Protein AF-A0A0A2DLP4-F1 (afdb_monomer_lite)

Organism: NCBI:txid99807

Structure (mmCIF, N/CA/C/O backbone):
data_AF-A0A0A2DLP4-F1
#
_entry.id   AF-A0A0A2DLP4-F1
#
loop_
_atom_site.group_PDB
_atom_site.id
_atom_site.type_symbol
_atom_site.label_atom_id
_atom_site.label_alt_id
_atom_site.label_comp_id
_atom_site.label_asym_id
_atom_site.label_entity_id
_atom_site.label_seq_id
_atom_site.pdbx_PDB_ins_code
_atom_site.Cartn_x
_atom_site.Cartn_y
_atom_site.Cartn_z
_atom_site.occupancy
_atom_site.B_iso_or_equiv
_atom_site.auth_seq_id
_atom_site.auth_comp_id
_atom_site.auth_asym_id
_atom_site.auth_atom_id
_atom_site.pdbx_PDB_model_num
ATOM 1 N N . MET A 1 1 ? 3.304 -5.130 24.750 1.00 54.47 1 MET A N 1
ATOM 2 C CA . MET A 1 1 ? 3.510 -3.697 24.412 1.00 54.47 1 MET A CA 1
ATOM 3 C C . MET A 1 1 ? 4.950 -3.296 24.051 1.00 54.47 1 MET A C 1
ATOM 5 O O . MET A 1 1 ? 5.103 -2.367 23.273 1.00 54.47 1 MET A O 1
ATOM 9 N N . ARG A 1 2 ? 6.019 -3.949 24.546 1.00 60.94 2 ARG A N 1
ATOM 10 C CA . ARG A 1 2 ? 7.412 -3.550 24.214 1.00 60.94 2 ARG A CA 1
ATOM 11 C C . ARG A 1 2 ? 7.803 -3.750 22.738 1.00 60.94 2 ARG A C 1
ATOM 13 O O . ARG A 1 2 ? 8.456 -2.889 22.168 1.00 60.94 2 ARG A O 1
ATOM 20 N N . LYS A 1 3 ? 7.343 -4.833 22.103 1.00 64.12 3 LYS A N 1
ATOM 21 C CA . LYS A 1 3 ? 7.662 -5.144 20.695 1.00 64.12 3 LYS A CA 1
ATOM 22 C C . LYS A 1 3 ? 7.073 -4.121 19.706 1.00 64.12 3 LYS A C 1
ATOM 24 O O . LYS A 1 3 ? 7.776 -3.674 18.813 1.00 64.12 3 LYS A O 1
ATOM 29 N N . PHE A 1 4 ? 5.834 -3.678 19.936 1.00 63.59 4 PHE A N 1
ATOM 30 C CA . PHE A 1 4 ? 5.171 -2.651 19.117 1.00 63.59 4 PHE A CA 1
ATOM 31 C C . PHE A 1 4 ? 5.821 -1.270 19.234 1.00 63.59 4 PHE A C 1
ATOM 33 O O . PHE A 1 4 ? 5.983 -0.586 18.233 1.00 63.59 4 PHE A O 1
ATOM 40 N N . ARG A 1 5 ? 6.236 -0.872 20.443 1.00 61.84 5 ARG A N 1
ATOM 41 C CA . ARG A 1 5 ? 6.917 0.413 20.662 1.00 61.84 5 ARG A CA 1
ATOM 42 C C . ARG A 1 5 ? 8.264 0.477 19.942 1.00 61.84 5 ARG A C 1
ATOM 44 O O . ARG A 1 5 ? 8.569 1.488 19.324 1.00 61.84 5 ARG A O 1
ATOM 51 N N . ASN A 1 6 ? 9.034 -0.608 19.984 1.00 63.50 6 ASN A N 1
ATOM 52 C CA . ASN A 1 6 ? 10.325 -0.677 19.299 1.00 63.50 6 ASN A CA 1
ATOM 53 C C . ASN A 1 6 ? 10.157 -0.710 17.773 1.00 63.50 6 ASN A C 1
ATOM 55 O O . ASN A 1 6 ? 10.918 -0.055 17.071 1.00 63.50 6 ASN A O 1
ATOM 59 N N . ALA A 1 7 ? 9.137 -1.413 17.270 1.00 58.16 7 ALA A N 1
ATOM 60 C CA . ALA A 1 7 ? 8.812 -1.424 15.846 1.00 58.16 7 ALA A CA 1
ATOM 61 C C . ALA A 1 7 ? 8.382 -0.037 15.348 1.00 58.16 7 ALA A C 1
ATOM 63 O O . ALA A 1 7 ? 8.895 0.433 14.342 1.00 58.16 7 ALA A O 1
ATOM 64 N N . ALA A 1 8 ? 7.502 0.653 16.079 1.00 62.06 8 ALA A N 1
ATOM 65 C CA . ALA A 1 8 ? 7.059 1.998 15.718 1.00 62.06 8 ALA A CA 1
ATOM 66 C C . ALA A 1 8 ? 8.215 3.012 15.700 1.00 62.06 8 ALA A C 1
ATOM 68 O O . ALA A 1 8 ? 8.297 3.827 14.788 1.00 62.06 8 ALA A O 1
ATOM 69 N N . LEU A 1 9 ? 9.131 2.933 16.671 1.00 59.75 9 LEU A N 1
ATOM 70 C CA . LEU A 1 9 ? 10.333 3.770 16.700 1.00 59.75 9 LEU A CA 1
ATOM 71 C C . LEU A 1 9 ? 11.256 3.479 15.514 1.00 59.75 9 LEU A C 1
ATOM 73 O O . LEU A 1 9 ? 11.689 4.410 14.848 1.00 59.75 9 LEU A O 1
ATOM 77 N N . ALA A 1 10 ? 11.507 2.204 15.211 1.00 63.97 10 ALA A N 1
ATOM 78 C CA . ALA A 1 10 ? 12.327 1.819 14.067 1.00 63.97 10 ALA A CA 1
ATOM 79 C C . ALA A 1 10 ? 11.717 2.284 12.735 1.00 63.97 10 ALA A C 1
ATOM 81 O O . ALA A 1 10 ? 12.436 2.805 11.889 1.00 63.97 10 ALA A O 1
ATOM 82 N N . ILE A 1 11 ? 10.394 2.159 12.577 1.00 56.81 11 ILE A N 1
ATOM 83 C CA . ILE A 1 11 ? 9.668 2.657 11.403 1.00 56.81 11 ILE A CA 1
ATOM 84 C C . ILE A 1 11 ? 9.802 4.179 11.309 1.00 56.81 11 ILE A C 1
ATOM 86 O O . ILE A 1 11 ? 10.183 4.674 10.258 1.00 56.81 11 ILE A O 1
ATOM 90 N N . ALA A 1 12 ? 9.572 4.913 12.402 1.00 57.34 12 ALA A N 1
ATOM 91 C CA . ALA A 1 12 ? 9.662 6.374 12.420 1.00 57.34 12 ALA A CA 1
ATOM 92 C C . ALA A 1 12 ? 11.078 6.891 12.106 1.00 57.34 12 ALA A C 1
ATOM 94 O O . ALA A 1 12 ? 11.245 7.885 11.394 1.00 57.34 12 ALA A O 1
ATOM 95 N N . THR A 1 13 ? 12.115 6.218 12.611 1.00 64.75 13 THR A N 1
ATOM 96 C CA . THR A 1 13 ? 13.507 6.547 12.288 1.00 64.75 13 THR A CA 1
ATOM 97 C C . THR A 1 13 ? 13.821 6.219 10.831 1.00 64.75 13 THR A C 1
ATOM 99 O O . THR A 1 13 ? 14.382 7.0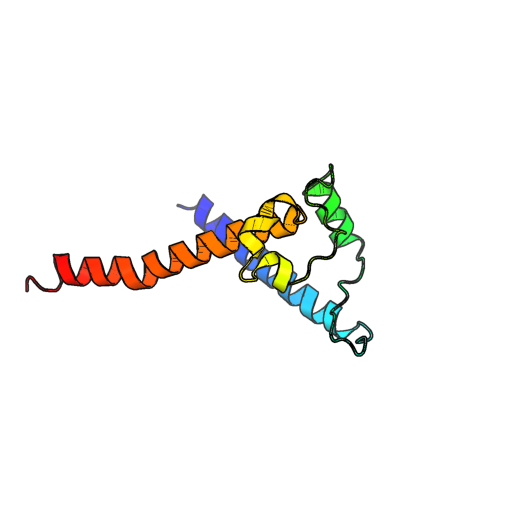61 10.138 1.00 64.75 13 THR A O 1
ATOM 102 N N . ALA A 1 14 ? 13.409 5.050 10.334 1.00 58.00 14 ALA A N 1
ATOM 103 C CA . ALA A 1 14 ? 13.628 4.660 8.943 1.00 58.00 14 ALA A CA 1
ATOM 104 C C . ALA A 1 14 ? 12.915 5.600 7.957 1.00 58.00 14 ALA A C 1
ATOM 106 O O . ALA A 1 14 ? 13.524 6.021 6.977 1.00 58.00 14 ALA A O 1
ATOM 107 N N . THR A 1 15 ? 11.669 6.000 8.235 1.00 58.53 15 THR A N 1
ATOM 108 C CA . THR A 1 15 ? 10.931 6.956 7.396 1.00 58.53 15 THR A CA 1
ATOM 109 C C . THR A 1 15 ? 11.577 8.334 7.419 1.00 58.53 15 THR A C 1
ATOM 111 O O . THR A 1 15 ? 11.695 8.961 6.374 1.00 58.53 15 THR A O 1
ATOM 114 N N . THR A 1 16 ? 12.050 8.796 8.581 1.00 63.66 16 THR A N 1
ATOM 115 C CA . THR A 1 16 ? 12.744 10.089 8.688 1.00 63.66 16 THR A CA 1
ATOM 116 C C . THR A 1 16 ? 14.050 10.078 7.897 1.00 63.66 16 THR A C 1
ATOM 118 O O . THR A 1 16 ? 14.305 11.007 7.138 1.00 63.66 16 THR A O 1
ATOM 121 N N . VAL A 1 17 ? 14.852 9.015 8.022 1.00 58.38 17 VAL A N 1
ATOM 122 C CA . VAL A 1 17 ? 16.118 8.872 7.288 1.00 58.38 17 VAL A CA 1
ATOM 123 C C . VAL A 1 17 ? 15.864 8.791 5.783 1.00 58.38 17 VAL A C 1
ATOM 125 O O . VAL A 1 17 ? 16.511 9.517 5.035 1.00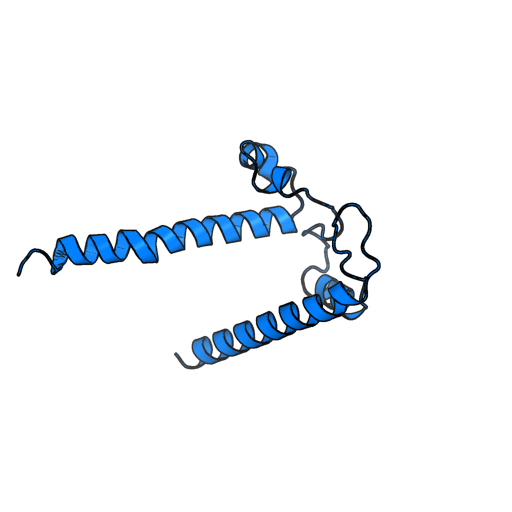 58.38 17 VAL A O 1
ATOM 128 N N . ALA A 1 18 ? 14.882 8.000 5.342 1.00 59.44 18 ALA A N 1
ATOM 129 C CA . ALA A 1 18 ? 14.513 7.897 3.931 1.00 59.44 18 ALA A CA 1
ATOM 130 C C . ALA A 1 18 ? 14.063 9.249 3.355 1.00 59.44 18 ALA A C 1
ATOM 132 O O . ALA A 1 18 ? 14.593 9.683 2.338 1.00 59.44 18 ALA A O 1
ATOM 133 N N . ILE A 1 19 ? 13.163 9.959 4.043 1.00 57.69 19 ILE A N 1
ATOM 134 C CA . ILE A 1 19 ? 12.675 11.276 3.610 1.00 57.69 19 ILE A CA 1
ATOM 135 C C . ILE A 1 19 ? 13.816 12.305 3.603 1.00 57.69 19 ILE A C 1
ATOM 137 O O . ILE A 1 19 ? 13.965 13.043 2.635 1.00 57.69 19 ILE A O 1
ATOM 141 N N . SER A 1 20 ? 14.671 12.330 4.633 1.00 56.84 20 SER A N 1
ATOM 142 C CA . SER A 1 20 ? 15.826 13.239 4.673 1.00 56.84 20 SER A CA 1
ATOM 143 C C . SER A 1 20 ? 16.858 12.941 3.581 1.00 56.84 20 SER A C 1
ATOM 145 O O . SER A 1 20 ? 17.405 13.874 3.000 1.00 56.84 20 SER A O 1
ATOM 147 N N . GLY A 1 21 ? 17.091 11.665 3.254 1.00 53.25 21 GLY A N 1
ATOM 148 C CA . GLY A 1 21 ? 18.004 11.251 2.189 1.00 53.25 21 GLY A CA 1
ATOM 149 C C . GLY A 1 21 ? 17.467 11.593 0.800 1.00 53.25 21 GLY A C 1
ATOM 150 O O . GLY A 1 21 ? 18.224 12.053 -0.050 1.00 53.25 21 GLY A O 1
ATOM 151 N N . MET A 1 22 ? 16.152 11.457 0.598 1.00 53.00 22 MET A N 1
ATOM 152 C CA . MET A 1 22 ? 15.471 11.902 -0.620 1.00 53.00 22 MET A CA 1
ATOM 153 C C . MET A 1 22 ? 15.577 13.418 -0.809 1.00 53.00 22 MET A C 1
ATOM 155 O O . MET A 1 22 ? 15.836 13.847 -1.925 1.00 53.00 22 MET A O 1
ATOM 159 N N . SER A 1 23 ? 15.465 14.226 0.254 1.00 50.16 23 SER A N 1
ATOM 160 C CA . SER A 1 23 ? 15.596 15.690 0.158 1.00 50.16 23 SER A CA 1
ATOM 161 C C . SER A 1 23 ? 16.994 16.147 -0.277 1.00 50.16 23 SER A C 1
ATOM 163 O O . SER A 1 23 ? 17.107 17.066 -1.085 1.00 50.16 23 SER A O 1
ATOM 165 N N . VAL A 1 24 ? 18.062 15.504 0.219 1.00 49.50 24 VAL A N 1
ATOM 166 C CA . VAL A 1 24 ? 19.446 15.847 -0.169 1.00 49.50 24 VAL A CA 1
ATOM 167 C C . VAL A 1 24 ? 19.749 15.356 -1.588 1.00 49.50 24 VAL A C 1
ATOM 169 O O . VAL A 1 24 ? 20.302 16.110 -2.380 1.00 49.50 24 VAL A O 1
ATOM 172 N N . ALA A 1 25 ? 19.304 14.148 -1.953 1.00 49.31 25 ALA A N 1
ATOM 173 C CA . ALA A 1 25 ? 19.443 13.634 -3.316 1.00 49.31 25 ALA A CA 1
ATOM 174 C C . ALA A 1 25 ? 18.633 14.461 -4.335 1.00 49.31 25 ALA A C 1
ATOM 176 O O . ALA A 1 25 ? 19.135 14.764 -5.412 1.00 49.31 25 ALA A O 1
ATOM 177 N N . SER A 1 26 ? 17.415 14.900 -3.988 1.00 49.91 26 SER A N 1
ATOM 178 C CA . SER A 1 26 ? 16.579 15.760 -4.844 1.00 49.91 26 SER A CA 1
ATOM 179 C C . SER A 1 26 ? 17.158 17.151 -5.090 1.00 49.91 26 SER A C 1
ATOM 181 O O . SER A 1 26 ? 16.805 17.783 -6.079 1.00 49.91 26 SER A O 1
ATOM 183 N N . ALA A 1 27 ? 18.046 17.629 -4.213 1.00 47.69 27 ALA A N 1
ATOM 184 C CA . ALA A 1 27 ? 18.657 18.948 -4.333 1.00 47.69 27 ALA A CA 1
ATOM 185 C C . ALA A 1 27 ? 19.868 18.972 -5.283 1.00 47.69 27 ALA A C 1
ATOM 187 O O . ALA A 1 27 ? 20.202 20.030 -5.809 1.00 47.69 27 ALA A O 1
ATOM 188 N N . GLU A 1 28 ? 20.524 17.829 -5.509 1.00 46.72 28 GLU A N 1
ATOM 189 C CA . GLU A 1 28 ? 21.717 17.720 -6.365 1.00 46.72 28 GLU A CA 1
ATOM 190 C C . GLU A 1 28 ? 21.383 17.306 -7.812 1.00 46.72 28 GLU A C 1
ATOM 192 O O . GLU A 1 28 ? 22.262 17.229 -8.670 1.00 46.72 28 GLU A O 1
ATOM 197 N N . MET A 1 29 ? 20.104 17.076 -8.122 1.00 46.50 29 MET A N 1
ATOM 198 C CA . MET A 1 29 ? 19.676 16.692 -9.466 1.00 46.50 29 MET A CA 1
ATOM 199 C C . MET A 1 29 ? 19.377 17.906 -10.350 1.00 46.50 29 MET A C 1
ATOM 201 O O . MET A 1 29 ? 18.720 18.848 -9.900 1.00 46.50 29 MET A O 1
ATOM 205 N N . PRO A 1 30 ? 19.818 17.905 -11.624 1.00 42.56 30 PRO A N 1
ATOM 206 C CA . PRO A 1 30 ? 19.433 18.944 -12.564 1.00 42.56 30 PRO A CA 1
ATOM 207 C C . PRO A 1 30 ? 17.914 18.894 -12.742 1.00 42.56 30 PRO A C 1
ATOM 209 O O . PRO A 1 30 ? 17.358 17.919 -13.243 1.00 42.56 30 PRO A O 1
ATOM 212 N N . MET A 1 31 ? 17.244 19.948 -12.287 1.00 45.62 31 MET A N 1
ATOM 213 C CA . MET A 1 31 ? 15.806 20.125 -12.427 1.00 45.62 31 MET A CA 1
ATOM 214 C C . MET A 1 31 ? 15.467 20.204 -13.923 1.00 45.62 31 MET A C 1
ATOM 216 O O . MET A 1 31 ? 15.830 21.171 -14.593 1.00 45.62 31 MET A O 1
ATOM 220 N N . ASN A 1 32 ? 14.802 19.179 -14.464 1.00 46.38 32 ASN A N 1
ATOM 221 C CA . ASN A 1 32 ? 14.187 19.260 -15.788 1.00 46.38 32 ASN A CA 1
ATOM 222 C C . ASN A 1 32 ? 13.073 20.334 -15.726 1.00 46.38 32 ASN A C 1
ATOM 224 O O . ASN A 1 32 ? 12.363 20.385 -14.716 1.00 46.38 32 ASN A O 1
ATOM 228 N N . PRO A 1 33 ? 12.882 21.194 -16.748 1.00 47.72 33 PRO A N 1
ATOM 229 C CA . PRO A 1 33 ? 11.861 22.254 -16.744 1.00 47.72 33 PRO A CA 1
ATOM 230 C C . PRO A 1 33 ? 10.415 21.783 -16.499 1.00 47.72 33 PRO A C 1
ATOM 232 O O . PRO A 1 33 ? 9.560 22.616 -16.213 1.00 47.72 33 PRO A O 1
ATOM 235 N N . ASP A 1 34 ? 10.149 20.475 -16.550 1.00 52.81 34 ASP A N 1
ATOM 236 C CA . ASP A 1 34 ? 8.827 19.879 -16.325 1.00 52.81 34 ASP A CA 1
ATOM 237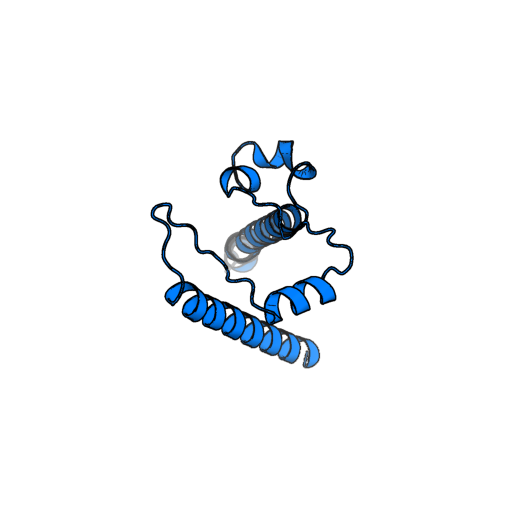 C C . ASP A 1 34 ? 8.533 19.506 -14.854 1.00 52.81 34 ASP A C 1
ATOM 239 O O . ASP A 1 34 ? 7.465 18.978 -14.554 1.00 52.81 34 ASP A O 1
ATOM 243 N N . GLY A 1 35 ? 9.442 19.804 -13.915 1.00 47.50 35 GLY A N 1
ATOM 244 C CA . GLY A 1 35 ? 9.183 19.683 -12.471 1.00 47.50 35 GLY A CA 1
ATOM 245 C C . GLY A 1 35 ? 9.210 18.259 -11.904 1.00 47.50 35 GLY A C 1
ATOM 246 O O . GLY A 1 35 ? 8.774 18.056 -10.771 1.00 47.50 35 GLY A O 1
ATOM 247 N N . ASP A 1 36 ? 9.724 17.288 -12.659 1.00 46.09 36 ASP A N 1
ATOM 248 C CA . ASP A 1 36 ? 9.852 15.905 -12.202 1.00 46.09 36 ASP A CA 1
ATOM 249 C C . ASP A 1 36 ? 11.150 15.717 -11.399 1.00 46.09 36 ASP A C 1
ATOM 251 O O . ASP A 1 36 ? 12.253 16.001 -11.881 1.00 46.09 36 ASP A O 1
ATOM 255 N N . THR A 1 37 ? 11.032 15.266 -10.149 1.00 50.31 37 THR A N 1
ATOM 256 C CA . THR A 1 37 ? 12.186 14.852 -9.345 1.00 50.31 37 THR A CA 1
ATOM 257 C C . THR A 1 37 ? 12.607 13.469 -9.807 1.00 50.31 37 THR A C 1
ATOM 259 O O . THR A 1 37 ? 11.987 12.474 -9.429 1.00 50.31 37 THR A O 1
ATOM 262 N N . ILE A 1 38 ? 13.680 13.389 -10.592 1.00 48.22 38 ILE A N 1
ATOM 263 C CA . ILE A 1 38 ? 14.379 12.120 -10.806 1.00 48.22 38 ILE A CA 1
ATOM 264 C C . ILE A 1 38 ? 14.739 11.602 -9.398 1.00 48.22 38 ILE A C 1
ATOM 266 O O . ILE A 1 38 ? 15.172 12.376 -8.556 1.00 48.22 38 ILE A O 1
ATOM 270 N N . LEU A 1 39 ? 14.473 10.342 -9.057 1.00 56.47 39 LEU A N 1
ATOM 271 C CA . LEU A 1 39 ? 15.186 9.692 -7.956 1.00 56.47 39 LEU A CA 1
ATOM 272 C C . LEU A 1 39 ? 16.397 9.064 -8.627 1.00 56.47 39 LEU A C 1
ATOM 274 O O . LEU A 1 39 ? 16.221 8.141 -9.416 1.00 56.47 39 LEU A O 1
ATOM 278 N N . SER A 1 40 ? 17.601 9.586 -8.381 1.00 53.75 40 SER A N 1
ATOM 279 C CA . SER A 1 40 ? 18.816 8.992 -8.943 1.00 53.75 40 SER A CA 1
ATOM 280 C C . SER A 1 40 ? 18.855 7.499 -8.616 1.00 53.75 40 SER A C 1
ATOM 282 O O . SER A 1 40 ? 18.635 7.124 -7.457 1.00 53.75 40 SER A O 1
ATOM 284 N N . ASP A 1 41 ? 19.167 6.680 -9.621 1.00 56.47 41 ASP A N 1
ATOM 285 C CA . ASP A 1 41 ? 19.481 5.253 -9.513 1.00 56.47 41 ASP A CA 1
ATOM 286 C C . ASP A 1 41 ? 20.683 5.055 -8.584 1.00 56.47 41 ASP A C 1
ATOM 288 O O . ASP A 1 41 ? 21.839 4.917 -8.986 1.00 56.47 41 ASP A O 1
ATOM 292 N N . THR A 1 42 ? 20.424 5.134 -7.285 1.00 65.62 42 THR A N 1
ATOM 293 C CA . THR A 1 42 ? 21.426 4.865 -6.270 1.00 65.62 42 THR A CA 1
ATOM 294 C C . THR A 1 42 ? 21.496 3.355 -6.079 1.00 65.62 42 THR A C 1
ATOM 296 O O . THR A 1 42 ? 20.460 2.702 -5.924 1.00 65.62 42 THR A O 1
ATOM 299 N N . PRO A 1 43 ? 22.702 2.770 -5.989 1.00 70.38 43 PRO A N 1
ATOM 300 C CA . PRO A 1 43 ? 22.863 1.326 -5.813 1.00 70.38 43 PRO A CA 1
ATOM 301 C C . PRO A 1 43 ? 22.161 0.805 -4.548 1.00 70.38 43 PRO A C 1
ATOM 303 O O . PRO A 1 43 ? 21.847 -0.377 -4.443 1.00 70.38 43 PRO A O 1
ATOM 306 N N . ILE A 1 44 ? 21.892 1.674 -3.571 1.00 73.31 44 ILE A N 1
ATOM 307 C CA . ILE A 1 44 ? 21.138 1.349 -2.357 1.00 73.31 44 ILE A CA 1
ATOM 308 C C . ILE A 1 44 ? 19.657 1.102 -2.675 1.00 73.31 44 ILE A C 1
ATOM 310 O O . ILE A 1 44 ? 19.092 0.127 -2.181 1.00 73.31 44 ILE A O 1
ATOM 314 N N . LEU A 1 45 ? 19.034 1.945 -3.504 1.00 73.00 45 LEU A N 1
ATOM 315 C CA . LEU A 1 45 ? 17.624 1.814 -3.872 1.00 73.00 45 LEU A CA 1
ATOM 316 C C . LEU A 1 45 ? 17.381 0.546 -4.694 1.00 73.00 45 LEU A C 1
ATOM 318 O O . LEU A 1 45 ? 16.425 -0.179 -4.430 1.00 73.00 45 LEU A O 1
ATOM 322 N N . ASP A 1 46 ? 18.293 0.220 -5.607 1.00 76.06 46 ASP A N 1
ATOM 323 C CA . ASP A 1 46 ? 18.223 -1.014 -6.393 1.00 76.06 46 ASP A CA 1
ATOM 324 C C . ASP A 1 46 ? 18.381 -2.264 -5.533 1.00 76.06 46 ASP A C 1
ATOM 326 O O . ASP A 1 46 ? 17.646 -3.240 -5.696 1.00 76.06 46 ASP A O 1
ATOM 330 N N . ASN A 1 47 ? 19.300 -2.234 -4.565 1.00 79.88 47 ASN A N 1
ATOM 331 C CA . ASN A 1 47 ? 19.427 -3.322 -3.602 1.00 79.88 47 ASN A CA 1
ATOM 332 C C . ASN A 1 47 ? 18.162 -3.459 -2.747 1.00 79.88 47 ASN A C 1
ATOM 334 O O . ASN A 1 47 ? 17.709 -4.578 -2.514 1.00 79.88 47 ASN A O 1
ATOM 338 N N . LEU A 1 48 ? 17.555 -2.356 -2.305 1.00 80.56 48 LEU A N 1
ATOM 339 C CA . LEU A 1 48 ? 16.294 -2.400 -1.563 1.00 80.56 48 LEU A CA 1
ATOM 340 C C . LEU A 1 48 ? 15.165 -2.991 -2.411 1.00 80.56 48 LEU A C 1
ATOM 342 O O . LEU A 1 48 ? 14.508 -3.920 -1.950 1.00 80.56 48 LEU A O 1
ATOM 346 N N . ARG A 1 49 ? 14.980 -2.522 -3.651 1.00 79.12 49 ARG A N 1
ATOM 347 C CA . ARG A 1 49 ? 13.970 -3.042 -4.588 1.00 79.12 49 ARG A CA 1
ATOM 348 C C . ARG A 1 49 ? 14.134 -4.544 -4.812 1.00 79.12 49 ARG A C 1
ATOM 350 O O . ARG A 1 49 ? 13.175 -5.283 -4.630 1.00 79.12 49 ARG A O 1
ATOM 357 N N . ARG A 1 50 ? 15.357 -5.009 -5.093 1.00 80.31 50 ARG A N 1
ATOM 358 C CA . ARG A 1 50 ? 15.660 -6.438 -5.296 1.00 80.31 50 ARG A CA 1
ATOM 359 C C . ARG A 1 50 ? 15.392 -7.306 -4.066 1.00 80.31 50 ARG A C 1
ATOM 361 O O . ARG A 1 50 ? 15.015 -8.461 -4.219 1.00 80.31 50 ARG A O 1
ATOM 368 N N . ASN A 1 51 ? 15.601 -6.780 -2.859 1.00 84.44 51 ASN A N 1
ATOM 369 C CA . ASN A 1 51 ? 15.323 -7.517 -1.622 1.00 84.44 51 ASN A CA 1
ATOM 370 C C . ASN A 1 51 ? 13.835 -7.487 -1.233 1.00 84.44 51 ASN A C 1
ATOM 372 O O . ASN A 1 51 ? 13.341 -8.449 -0.651 1.00 84.44 51 ASN A O 1
ATOM 376 N N . LEU A 1 52 ? 13.133 -6.387 -1.518 1.00 83.00 52 LEU A N 1
ATOM 377 C CA . LEU A 1 52 ? 11.713 -6.204 -1.197 1.00 83.00 52 LEU A CA 1
ATOM 378 C C . LEU A 1 52 ? 10.795 -6.934 -2.178 1.00 83.00 52 LEU A C 1
ATOM 380 O O . LEU A 1 52 ? 9.775 -7.482 -1.768 1.00 83.00 52 LEU A O 1
ATOM 384 N N . ASP A 1 53 ? 11.152 -6.925 -3.457 1.00 85.75 53 ASP A N 1
ATOM 385 C CA . ASP A 1 53 ? 10.362 -7.490 -4.543 1.00 85.75 53 ASP A CA 1
ATOM 386 C C . ASP A 1 53 ? 11.286 -8.151 -5.581 1.00 85.75 53 ASP A C 1
ATOM 388 O O . ASP A 1 53 ? 11.553 -7.590 -6.647 1.00 85.75 53 ASP A O 1
ATOM 392 N N . PRO A 1 54 ? 11.816 -9.348 -5.270 1.00 79.94 54 PRO A N 1
ATOM 393 C CA . PRO A 1 54 ? 12.762 -10.044 -6.141 1.00 79.94 54 PRO A CA 1
ATOM 394 C C . PRO A 1 54 ? 12.157 -10.445 -7.495 1.00 79.94 54 PRO A C 1
ATOM 396 O O . PRO A 1 54 ? 12.898 -10.672 -8.447 1.00 79.94 54 PRO A O 1
ATOM 399 N N . GLU A 1 55 ? 10.827 -10.532 -7.587 1.00 85.56 55 GLU A N 1
ATOM 400 C CA . GLU A 1 55 ? 10.094 -10.896 -8.805 1.00 85.56 55 GLU A CA 1
ATOM 401 C C . GLU A 1 55 ? 9.589 -9.669 -9.589 1.00 85.56 55 GLU A C 1
ATOM 403 O O . GLU A 1 55 ? 8.928 -9.839 -10.610 1.00 85.56 55 GLU A O 1
ATOM 408 N N . ASN A 1 56 ? 9.899 -8.447 -9.134 1.00 85.69 56 ASN A N 1
ATOM 409 C CA . ASN A 1 56 ? 9.445 -7.179 -9.721 1.00 85.69 56 ASN A CA 1
ATOM 410 C C . ASN A 1 56 ? 7.923 -7.117 -9.977 1.00 85.69 56 ASN A C 1
ATOM 412 O O . ASN A 1 56 ? 7.465 -6.496 -10.937 1.00 85.69 56 ASN A O 1
ATOM 416 N N . LYS A 1 57 ? 7.120 -7.759 -9.119 1.00 87.50 57 LYS A N 1
ATOM 417 C CA . LYS A 1 57 ? 5.649 -7.759 -9.216 1.00 87.50 57 LYS A CA 1
ATOM 418 C C . LYS A 1 57 ? 5.040 -6.377 -9.012 1.00 87.50 57 LYS A C 1
ATOM 420 O O . LYS A 1 57 ? 3.907 -6.134 -9.414 1.00 87.50 57 LYS A O 1
ATOM 425 N N . LEU A 1 58 ? 5.763 -5.489 -8.341 1.00 88.31 58 LEU A N 1
ATOM 426 C CA . LEU A 1 58 ? 5.341 -4.123 -8.079 1.00 88.31 58 LEU A CA 1
ATOM 427 C C . LEU A 1 58 ? 5.628 -3.190 -9.257 1.00 88.31 58 LEU A C 1
ATOM 429 O O . LEU A 1 58 ? 5.156 -2.059 -9.233 1.00 88.31 58 LEU A O 1
ATOM 433 N N . GLU A 1 59 ? 6.338 -3.654 -10.290 1.00 88.62 59 GLU A N 1
ATOM 434 C CA . GLU A 1 59 ? 6.601 -2.891 -11.514 1.00 88.62 59 GLU A CA 1
ATOM 435 C C . GLU A 1 59 ? 7.169 -1.489 -11.213 1.00 88.62 59 GLU A C 1
ATOM 437 O O . GLU A 1 59 ? 6.662 -0.477 -11.697 1.00 88.62 59 GLU A O 1
ATOM 442 N N . TRP A 1 60 ? 8.213 -1.408 -10.376 1.00 83.12 60 TRP A N 1
ATOM 443 C CA . TRP A 1 60 ? 8.774 -0.139 -9.870 1.00 83.12 60 TRP A CA 1
ATOM 444 C C . TRP A 1 60 ? 9.221 0.845 -10.957 1.00 83.12 60 TRP A C 1
ATOM 446 O O . TRP A 1 60 ? 9.291 2.046 -10.705 1.00 83.12 60 TRP A O 1
ATOM 456 N N . GLU A 1 61 ? 9.548 0.331 -12.139 1.00 82.56 61 GLU A N 1
ATOM 457 C CA . GLU A 1 61 ? 10.031 1.097 -13.290 1.00 82.56 61 GLU A CA 1
ATOM 458 C C . GLU A 1 61 ? 8.894 1.635 -14.168 1.00 82.56 61 GLU A C 1
ATOM 460 O O . GLU A 1 61 ? 9.140 2.481 -15.023 1.00 82.56 61 GLU A O 1
ATOM 465 N N . LYS A 1 62 ? 7.650 1.172 -13.974 1.00 86.00 62 LYS A N 1
ATOM 466 C CA . LYS A 1 62 ? 6.494 1.648 -14.737 1.00 86.00 62 LYS A CA 1
ATOM 467 C C . LYS A 1 62 ? 6.060 3.017 -14.192 1.00 86.00 62 LYS A C 1
ATOM 469 O O . LYS A 1 62 ? 5.601 3.088 -13.043 1.00 86.00 62 LYS A O 1
ATOM 474 N N . PRO A 1 63 ? 6.206 4.103 -14.978 1.00 83.31 63 PRO A N 1
ATOM 475 C CA . PRO A 1 63 ? 5.820 5.432 -14.535 1.00 83.31 63 PRO A CA 1
ATOM 476 C C . PRO A 1 63 ? 4.297 5.555 -14.546 1.00 83.31 63 PRO A C 1
ATOM 478 O O . PRO A 1 63 ? 3.643 5.256 -15.543 1.00 83.31 63 PRO A O 1
ATOM 481 N N . GLU A 1 64 ? 3.735 6.040 -13.443 1.00 87.38 64 GLU A N 1
ATOM 482 C CA . GLU A 1 64 ? 2.299 6.271 -13.302 1.00 87.38 64 GLU A CA 1
ATOM 483 C C . GLU A 1 64 ? 2.037 7.741 -12.999 1.00 87.38 64 GLU A C 1
ATOM 485 O O . GLU A 1 64 ? 2.689 8.359 -12.158 1.00 87.38 64 GLU A O 1
ATOM 490 N N . THR A 1 65 ? 1.043 8.319 -13.668 1.00 87.50 65 THR A N 1
ATOM 491 C CA . THR A 1 65 ? 0.648 9.706 -13.400 1.00 87.50 65 THR A CA 1
ATOM 492 C C . THR A 1 65 ? -0.309 9.752 -12.212 1.00 87.50 65 THR A C 1
ATOM 494 O O . THR A 1 65 ? -1.239 8.952 -12.132 1.00 87.50 65 THR A O 1
ATOM 497 N N . GLY A 1 66 ? -0.196 10.752 -11.333 1.00 83.38 66 GLY A N 1
ATOM 498 C CA . GLY A 1 66 ? -1.105 10.896 -10.182 1.00 83.38 66 GLY A CA 1
ATOM 499 C C . GLY A 1 66 ? -2.598 10.917 -10.555 1.00 83.38 66 GLY A C 1
ATOM 500 O O . GLY A 1 66 ? -3.429 10.387 -9.821 1.00 83.38 66 GLY A O 1
ATOM 501 N N . ARG A 1 67 ? -2.951 11.446 -11.737 1.00 88.75 67 ARG A N 1
ATOM 502 C CA . ARG A 1 67 ? -4.321 11.393 -12.276 1.00 88.75 67 ARG A CA 1
ATOM 503 C C . ARG A 1 67 ? -4.769 9.972 -12.635 1.00 88.75 67 ARG A C 1
ATOM 505 O O . ARG A 1 67 ? -5.943 9.666 -12.457 1.00 88.75 67 ARG A O 1
ATOM 512 N N . ALA A 1 68 ? -3.866 9.118 -13.111 1.00 88.06 68 ALA A N 1
ATOM 513 C CA . ALA A 1 68 ? -4.162 7.709 -13.361 1.00 88.06 68 ALA A CA 1
ATOM 514 C C . ALA A 1 68 ? -4.406 6.963 -12.041 1.00 88.06 68 ALA A C 1
ATOM 516 O O . ALA A 1 68 ? -5.366 6.206 -11.935 1.00 88.06 68 ALA A O 1
ATOM 517 N N . VAL A 1 69 ? -3.619 7.260 -11.001 1.00 89.75 69 VAL A N 1
ATOM 518 C CA . VAL A 1 69 ? -3.722 6.588 -9.694 1.00 89.75 69 VAL A CA 1
ATOM 519 C C . VAL A 1 69 ? -4.931 7.068 -8.874 1.00 89.75 69 VAL A C 1
ATOM 521 O O . VAL A 1 69 ? -5.655 6.245 -8.309 1.00 89.75 69 VAL A O 1
ATOM 524 N N . PHE A 1 70 ? -5.199 8.378 -8.828 1.00 90.62 70 PHE A N 1
ATOM 525 C CA . PHE A 1 70 ? -6.189 8.991 -7.919 1.00 90.62 70 PHE A CA 1
ATOM 526 C C . PHE A 1 70 ? -7.296 9.802 -8.609 1.00 90.62 70 PHE A C 1
ATOM 528 O O . PHE A 1 70 ? -8.121 10.415 -7.934 1.00 90.62 70 PHE A O 1
ATOM 535 N N . GLY A 1 71 ? -7.341 9.837 -9.942 1.00 88.69 71 GLY A N 1
ATOM 536 C CA . GLY A 1 71 ? -8.384 10.551 -10.683 1.00 88.69 71 GLY A CA 1
ATOM 537 C C . GLY A 1 71 ? -9.783 9.950 -10.518 1.00 88.69 71 GLY A C 1
ATOM 538 O O . GLY A 1 71 ? -9.957 8.861 -9.971 1.00 88.69 71 GLY A O 1
ATOM 539 N N . SER A 1 72 ? -10.793 10.639 -11.051 1.00 88.81 72 SER A N 1
ATOM 540 C CA . SER A 1 72 ? -12.207 10.228 -10.994 1.00 88.81 72 SER A CA 1
ATOM 541 C C . SER A 1 72 ? -12.449 8.796 -11.473 1.00 88.81 72 SER A C 1
ATOM 543 O O . SER A 1 72 ? -13.174 8.038 -10.834 1.00 88.81 72 SER A O 1
ATOM 545 N N . ASP A 1 73 ? -11.808 8.411 -12.574 1.00 89.81 73 ASP A N 1
ATOM 546 C CA . ASP A 1 73 ? -11.982 7.100 -13.205 1.00 89.81 73 ASP A CA 1
ATOM 547 C C . ASP A 1 73 ? -10.907 6.090 -12.794 1.00 89.81 73 ASP A C 1
ATOM 549 O O . ASP A 1 73 ? -10.926 4.944 -13.232 1.00 89.81 73 ASP A O 1
ATOM 553 N N . SER A 1 74 ? -10.000 6.480 -11.895 1.00 88.19 74 SER A N 1
ATOM 554 C CA . SER A 1 74 ? -8.860 5.656 -11.482 1.00 88.19 74 SER A CA 1
ATOM 555 C C . SER A 1 74 ? -9.256 4.319 -10.850 1.00 88.19 74 SER A C 1
ATOM 557 O O . SER A 1 74 ? -8.449 3.399 -10.788 1.00 88.19 74 SER A O 1
ATOM 559 N N . TRP A 1 75 ? -10.468 4.204 -10.300 1.00 89.06 75 TRP A N 1
ATOM 560 C CA . TRP A 1 75 ? -10.974 2.948 -9.734 1.00 89.06 75 TRP A CA 1
ATOM 561 C C . TRP A 1 75 ? -11.427 1.948 -10.797 1.00 89.06 75 TRP A C 1
ATOM 563 O O . TRP A 1 75 ? -11.404 0.753 -10.532 1.00 89.06 75 TRP A O 1
ATOM 573 N N . LYS A 1 76 ? -11.819 2.414 -11.988 1.00 91.69 76 LYS A N 1
ATOM 574 C CA . LYS A 1 76 ? -12.209 1.536 -13.102 1.00 91.69 76 LYS A CA 1
ATOM 575 C C . LYS A 1 76 ? -10.994 0.869 -13.740 1.00 91.69 76 LYS A C 1
ATOM 577 O O . LYS A 1 76 ? -11.086 -0.275 -14.153 1.00 91.69 76 LYS A O 1
ATOM 582 N N . ASN A 1 77 ? -9.869 1.581 -13.757 1.00 90.00 77 ASN A N 1
ATOM 583 C CA . ASN A 1 77 ? -8.612 1.129 -14.354 1.00 90.00 77 ASN A CA 1
ATOM 584 C C . ASN A 1 77 ? -7.623 0.666 -13.274 1.00 90.00 77 ASN A C 1
ATOM 586 O O . ASN A 1 77 ? -6.417 0.824 -13.428 1.00 90.00 77 ASN A O 1
ATOM 590 N N . PHE A 1 78 ? -8.122 0.187 -12.128 1.00 91.12 78 PHE A N 1
ATOM 591 C CA . PHE A 1 78 ? -7.262 -0.182 -11.005 1.00 91.12 78 PHE A CA 1
ATOM 592 C C . PHE A 1 78 ? -6.306 -1.319 -11.373 1.00 91.12 78 PHE A C 1
ATOM 594 O O . PHE A 1 78 ? -5.124 -1.237 -11.054 1.00 91.12 78 PHE A O 1
ATOM 601 N N . ASP A 1 79 ? -6.811 -2.321 -12.093 1.00 91.88 79 ASP A N 1
ATOM 602 C CA . ASP A 1 79 ? -6.037 -3.495 -12.503 1.00 91.88 79 ASP A CA 1
ATOM 603 C C . ASP A 1 79 ? -4.970 -3.164 -13.565 1.00 91.88 79 ASP A C 1
ATOM 605 O O . ASP A 1 79 ? -4.011 -3.916 -13.722 1.00 91.88 79 ASP A O 1
ATOM 609 N N . ASP A 1 80 ? -5.094 -2.019 -14.250 1.00 91.25 80 ASP A N 1
ATOM 610 C CA . ASP A 1 80 ? -4.143 -1.564 -15.275 1.00 91.25 80 ASP A CA 1
ATOM 611 C C . ASP A 1 80 ? -2.933 -0.813 -14.685 1.00 91.25 80 ASP A C 1
ATOM 613 O O . ASP A 1 80 ? -1.928 -0.594 -15.375 1.00 91.25 80 ASP A O 1
ATOM 617 N N . LEU A 1 81 ? -3.017 -0.399 -13.416 1.00 91.69 81 LEU A N 1
ATOM 618 C CA . LEU A 1 81 ? -1.949 0.312 -12.709 1.00 91.69 81 LEU A CA 1
ATOM 619 C C . LEU A 1 81 ? -0.780 -0.623 -12.389 1.00 91.69 81 LEU A C 1
ATOM 621 O O . LEU A 1 81 ? -0.972 -1.816 -12.160 1.00 91.69 81 LEU A O 1
ATOM 625 N N . SER A 1 82 ? 0.429 -0.070 -12.291 1.00 93.12 82 SER A N 1
ATOM 626 C CA . SER A 1 82 ? 1.577 -0.776 -11.710 1.00 93.12 82 SER A CA 1
ATOM 627 C C . SER A 1 82 ? 1.280 -1.314 -10.301 1.00 93.12 82 SER A C 1
ATOM 629 O O . SER A 1 82 ? 0.528 -0.713 -9.523 1.00 93.12 82 SER A O 1
ATOM 631 N N . GLY A 1 83 ? 1.908 -2.431 -9.922 1.00 91.62 83 GLY A N 1
ATOM 632 C CA . GLY A 1 83 ? 1.672 -3.050 -8.613 1.00 91.62 83 GLY A CA 1
ATOM 633 C C . GLY A 1 83 ? 2.019 -2.132 -7.428 1.00 91.62 83 GLY A C 1
ATOM 634 O O . GLY A 1 83 ? 1.311 -2.127 -6.417 1.00 91.62 83 GLY A O 1
ATOM 635 N N . TRP A 1 84 ? 3.048 -1.284 -7.555 1.00 89.50 84 TRP A N 1
ATOM 636 C CA . TRP A 1 84 ? 3.387 -0.279 -6.543 1.00 89.50 84 TRP A CA 1
ATOM 637 C C . TRP A 1 84 ? 2.290 0.785 -6.418 1.00 89.50 84 TRP A C 1
ATOM 639 O O . TRP A 1 84 ? 1.946 1.178 -5.300 1.00 89.50 84 TRP A O 1
ATOM 649 N N . ALA A 1 85 ? 1.710 1.229 -7.538 1.00 92.19 85 ALA A N 1
ATOM 650 C CA . ALA A 1 85 ? 0.678 2.259 -7.549 1.00 92.19 85 ALA A CA 1
ATOM 651 C C . ALA A 1 85 ? -0.651 1.719 -7.017 1.00 92.19 85 ALA A C 1
ATOM 653 O O . ALA A 1 85 ? -1.317 2.396 -6.228 1.00 92.19 85 ALA A O 1
ATOM 654 N N . GLN A 1 86 ? -1.000 0.476 -7.363 1.00 92.94 86 GLN A N 1
ATOM 655 C CA . GLN A 1 86 ? -2.125 -0.245 -6.767 1.00 92.94 86 GLN A CA 1
ATOM 656 C C . GLN A 1 86 ? -1.983 -0.324 -5.242 1.00 92.94 86 GLN A C 1
ATOM 658 O O . GLN A 1 86 ? -2.891 0.071 -4.501 1.00 92.94 86 GLN A O 1
ATOM 663 N N . GLY A 1 87 ? -0.816 -0.772 -4.766 1.00 90.88 87 GLY A N 1
ATOM 664 C CA . GLY A 1 87 ? -0.511 -0.874 -3.340 1.00 90.88 87 GLY A CA 1
ATOM 665 C C . GLY A 1 87 ? -0.587 0.475 -2.623 1.00 90.88 87 GLY A C 1
ATOM 666 O O . GLY A 1 87 ? -1.249 0.593 -1.589 1.00 90.88 87 GLY A O 1
ATOM 667 N N . ALA A 1 88 ? 0.023 1.515 -3.197 1.00 90.06 88 ALA A N 1
ATOM 668 C CA . ALA A 1 88 ? -0.014 2.872 -2.656 1.00 90.06 88 ALA A CA 1
ATOM 66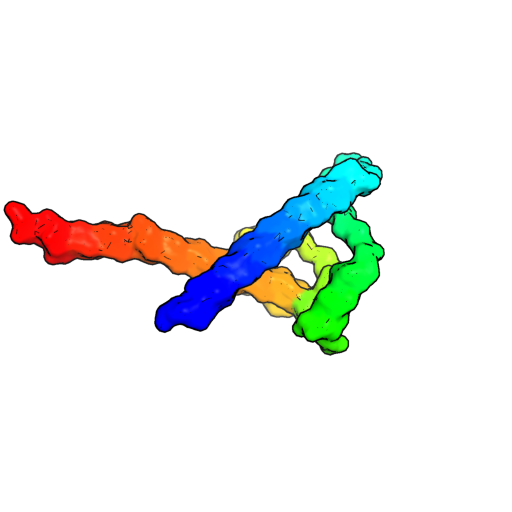9 C C . ALA A 1 88 ? -1.446 3.419 -2.576 1.00 90.06 88 ALA A C 1
ATOM 671 O O . ALA A 1 88 ? -1.839 3.993 -1.557 1.00 90.06 88 ALA A O 1
ATOM 672 N N . LYS A 1 89 ? -2.255 3.202 -3.617 1.00 91.50 89 LYS A N 1
ATOM 673 C CA . LYS A 1 89 ? -3.649 3.643 -3.655 1.00 91.50 89 LYS A CA 1
ATOM 674 C C . LYS A 1 89 ? -4.501 2.972 -2.585 1.00 91.50 89 LYS A C 1
ATOM 676 O O . LYS A 1 89 ? -5.246 3.668 -1.892 1.00 91.50 89 LYS A O 1
ATOM 681 N N . ILE A 1 90 ? -4.396 1.649 -2.429 1.00 93.44 90 ILE A N 1
ATOM 682 C CA . ILE A 1 90 ? -5.116 0.912 -1.379 1.00 93.44 90 ILE A CA 1
ATOM 683 C C . ILE A 1 90 ? -4.709 1.443 -0.008 1.00 93.44 90 ILE A C 1
ATOM 685 O O . ILE A 1 90 ? -5.577 1.799 0.791 1.00 93.44 90 ILE A O 1
ATOM 689 N N . LEU A 1 91 ? -3.401 1.530 0.246 1.00 93.06 91 LEU A N 1
ATOM 690 C CA . LEU A 1 91 ? -2.865 1.984 1.523 1.00 93.06 91 LEU A CA 1
ATOM 691 C C . LEU A 1 91 ? -3.415 3.366 1.885 1.00 93.06 91 LEU A C 1
ATOM 693 O O . LEU A 1 91 ? -4.012 3.531 2.947 1.00 93.06 91 LEU A O 1
ATOM 697 N N . LEU A 1 92 ? -3.285 4.335 0.978 1.00 91.81 92 LEU A N 1
ATOM 698 C CA . LEU A 1 92 ? -3.748 5.700 1.208 1.00 91.81 92 LEU A CA 1
ATOM 699 C C . LEU A 1 92 ? -5.266 5.785 1.371 1.00 91.81 92 LEU A C 1
ATOM 701 O O . LEU A 1 92 ? -5.739 6.513 2.242 1.00 91.81 92 LEU A O 1
ATOM 705 N N . THR A 1 93 ? -6.032 5.017 0.595 1.00 91.50 93 THR A N 1
ATOM 706 C CA . THR A 1 93 ? -7.498 4.993 0.708 1.00 91.50 93 THR A CA 1
ATOM 707 C C . THR A 1 93 ? -7.934 4.461 2.071 1.00 91.50 93 THR A C 1
ATOM 709 O O . THR A 1 93 ? -8.745 5.088 2.753 1.00 91.50 93 THR A O 1
ATOM 712 N N . VAL A 1 94 ? -7.366 3.335 2.512 1.00 94.75 94 VAL A N 1
ATOM 713 C CA . VAL A 1 94 ? -7.669 2.753 3.826 1.00 94.75 94 VAL A CA 1
ATOM 714 C C . VAL A 1 94 ? -7.255 3.705 4.943 1.00 94.75 94 VAL A C 1
ATOM 716 O O . VAL A 1 94 ? -8.023 3.912 5.881 1.00 94.75 94 VAL A O 1
ATOM 719 N N . THR A 1 95 ? -6.080 4.332 4.841 1.00 94.00 95 THR A N 1
ATOM 720 C CA . THR A 1 95 ? -5.627 5.330 5.817 1.00 94.00 95 THR A CA 1
ATOM 721 C C . THR A 1 95 ? -6.554 6.544 5.868 1.00 94.00 95 THR A C 1
ATOM 723 O O . THR A 1 95 ? -6.878 7.001 6.963 1.00 94.00 95 THR A O 1
ATOM 726 N N . ALA A 1 96 ? -7.025 7.046 4.725 1.00 92.44 96 ALA A N 1
ATOM 727 C CA . ALA A 1 96 ? -7.960 8.168 4.667 1.00 92.44 96 ALA A CA 1
ATOM 728 C C . ALA A 1 96 ? -9.317 7.820 5.299 1.00 92.44 96 ALA A C 1
ATOM 730 O O . ALA A 1 96 ? -9.867 8.601 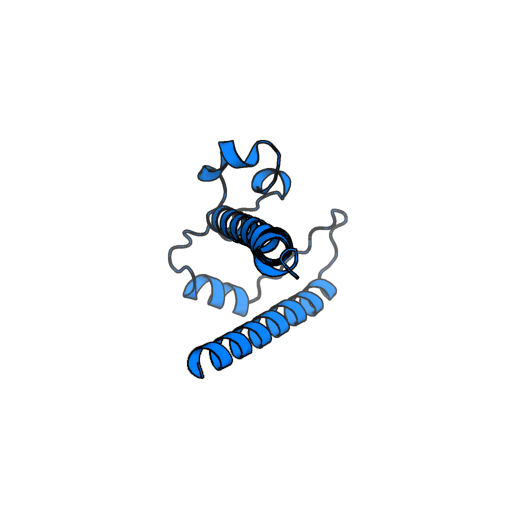6.071 1.00 92.44 96 ALA A O 1
ATOM 731 N N . ILE A 1 97 ? -9.843 6.623 5.036 1.00 94.06 97 ILE A N 1
ATOM 732 C CA . ILE A 1 97 ? -11.078 6.156 5.677 1.00 94.06 97 ILE A CA 1
ATOM 733 C C . ILE A 1 97 ? -10.863 6.027 7.190 1.00 94.06 97 ILE A C 1
ATOM 735 O O . ILE A 1 97 ? -11.637 6.565 7.983 1.00 94.06 97 ILE A O 1
ATOM 739 N N . ALA A 1 98 ? -9.786 5.357 7.605 1.00 94.69 98 ALA A N 1
ATOM 740 C CA . ALA A 1 98 ? -9.462 5.162 9.012 1.00 94.69 98 ALA A CA 1
ATOM 741 C C . ALA A 1 98 ? -9.273 6.491 9.758 1.00 94.69 98 ALA A C 1
ATOM 743 O O . ALA A 1 98 ? -9.688 6.597 10.912 1.00 94.69 98 ALA A O 1
ATOM 744 N N . SER A 1 99 ? -8.699 7.515 9.116 1.00 96.00 99 SER A N 1
ATOM 745 C CA . SER A 1 99 ? -8.522 8.833 9.729 1.00 96.00 99 SER A CA 1
ATOM 746 C C . SER A 1 99 ? -9.859 9.540 9.950 1.00 96.00 99 SER A C 1
ATOM 748 O O . SER A 1 99 ? -10.090 10.048 11.045 1.00 96.00 99 SER A O 1
ATOM 750 N N . VAL A 1 100 ? -10.786 9.495 8.986 1.00 95.00 100 VAL A N 1
ATOM 751 C CA . VAL A 1 100 ? -12.147 10.036 9.154 1.00 95.00 100 VAL A CA 1
ATOM 752 C C . VAL A 1 100 ? -12.862 9.345 10.315 1.00 95.00 100 VAL A C 1
ATOM 754 O O . VAL A 1 100 ? -13.425 10.011 11.187 1.00 95.00 100 VAL A O 1
ATOM 757 N N . PHE A 1 101 ? -12.800 8.013 10.382 1.00 92.44 101 PHE A N 1
ATOM 758 C CA . PHE A 1 101 ? -13.419 7.275 11.480 1.00 92.44 101 PHE A CA 1
ATOM 759 C C . PHE A 1 101 ? -12.774 7.585 12.833 1.00 92.44 101 PHE A C 1
ATOM 761 O O . PHE A 1 101 ? -13.483 7.855 13.800 1.00 92.44 101 PHE A O 1
ATOM 768 N N . GLY A 1 102 ? -11.445 7.565 12.909 1.00 92.88 102 GLY A N 1
ATOM 769 C CA . GLY A 1 102 ? -10.711 7.761 14.156 1.00 92.88 102 GLY A CA 1
ATOM 770 C C . GLY A 1 102 ? -10.789 9.188 14.696 1.00 92.88 102 GLY A C 1
ATOM 771 O O . GLY A 1 102 ? -10.837 9.370 15.910 1.00 92.88 102 GLY A O 1
ATOM 772 N N . LEU A 1 103 ? -10.824 10.191 13.815 1.00 94.38 103 LEU A N 1
ATOM 773 C CA . LEU A 1 103 ? -10.764 11.603 14.203 1.00 94.38 103 LEU A CA 1
ATOM 774 C C . LEU A 1 103 ? -12.136 12.270 14.296 1.00 94.38 103 LEU A C 1
ATOM 776 O O . LEU A 1 103 ? -12.291 13.197 15.085 1.00 94.38 103 LEU A O 1
ATOM 780 N N . LEU A 1 104 ? -13.126 11.824 13.518 1.00 92.75 104 LEU A N 1
ATOM 781 C CA . LEU A 1 104 ? -14.453 12.448 13.496 1.00 92.75 104 LEU A CA 1
ATOM 782 C C . LEU A 1 104 ? -15.514 11.527 14.087 1.00 92.75 104 LEU A C 1
ATOM 784 O O . LEU A 1 104 ? -16.160 11.878 15.074 1.00 92.75 104 LEU A O 1
ATOM 788 N N . VAL A 1 105 ? -15.680 10.332 13.515 1.00 92.75 105 VAL A N 1
ATOM 789 C CA . VAL A 1 105 ? -16.808 9.451 13.857 1.00 92.75 105 VAL A CA 1
ATOM 790 C C . VAL A 1 105 ? -16.692 8.919 15.282 1.00 92.75 105 VAL A C 1
ATOM 792 O O . VAL A 1 105 ? -17.659 8.988 16.036 1.00 92.75 105 VAL A O 1
ATOM 795 N N . ALA A 1 106 ? -15.524 8.413 15.678 1.00 91.44 106 ALA A N 1
ATOM 796 C CA . ALA A 1 106 ? -15.328 7.848 17.008 1.00 91.44 106 ALA A CA 1
ATOM 797 C C . ALA A 1 106 ? -15.470 8.906 18.124 1.00 91.44 106 ALA A C 1
ATOM 799 O O . ALA A 1 106 ? -16.213 8.642 19.074 1.00 91.44 106 ALA A O 1
ATOM 800 N N . PRO A 1 107 ? -14.875 10.115 18.024 1.00 92.62 107 PRO A N 1
ATOM 801 C CA . PRO A 1 107 ? -15.111 11.176 19.003 1.00 92.62 107 PRO A CA 1
ATOM 802 C C . PRO A 1 107 ? -16.562 11.659 19.036 1.00 92.62 107 PRO A C 1
ATOM 804 O O . PRO A 1 107 ? -17.114 11.816 20.124 1.00 92.62 107 PRO A O 1
ATOM 807 N N . ALA A 1 108 ? -17.206 11.835 17.877 1.00 92.19 108 ALA A N 1
ATOM 808 C CA . ALA A 1 108 ? -18.609 12.242 17.812 1.00 92.19 108 ALA A CA 1
ATOM 809 C C . ALA A 1 108 ? -19.532 11.191 18.446 1.00 92.19 108 ALA A C 1
ATOM 811 O O . ALA A 1 108 ? -20.378 11.523 19.272 1.00 92.19 108 ALA A O 1
ATOM 812 N N . TYR A 1 109 ? -19.330 9.911 18.130 1.00 92.62 109 TYR A N 1
ATOM 813 C CA . TYR A 1 109 ? -20.063 8.809 18.747 1.00 92.62 109 TYR A CA 1
ATOM 814 C C . TYR A 1 109 ? -19.864 8.771 20.265 1.00 92.62 109 TYR A C 1
ATOM 816 O O . TYR A 1 109 ? -20.828 8.633 21.017 1.00 92.62 109 TYR A O 1
ATOM 824 N N . ASN A 1 110 ? -18.619 8.929 20.722 1.00 92.38 110 ASN A N 1
ATOM 825 C CA . ASN A 1 110 ? -18.290 8.965 22.141 1.00 92.38 110 ASN A CA 1
ATOM 826 C C . ASN A 1 110 ? -18.988 10.139 22.853 1.00 92.38 110 ASN A C 1
ATOM 828 O O . ASN A 1 110 ? -19.552 9.956 23.930 1.00 92.38 110 ASN A O 1
ATOM 832 N N . PHE A 1 111 ? -19.017 11.319 22.228 1.00 91.31 111 PHE A N 1
ATOM 833 C CA . PHE A 1 111 ? -19.725 12.491 22.742 1.00 91.31 111 PHE A CA 1
ATOM 834 C C . PHE A 1 111 ? -21.242 12.271 22.814 1.00 91.31 111 PHE A C 1
ATOM 836 O O . PHE A 1 111 ? -21.848 12.520 23.852 1.00 91.31 111 PHE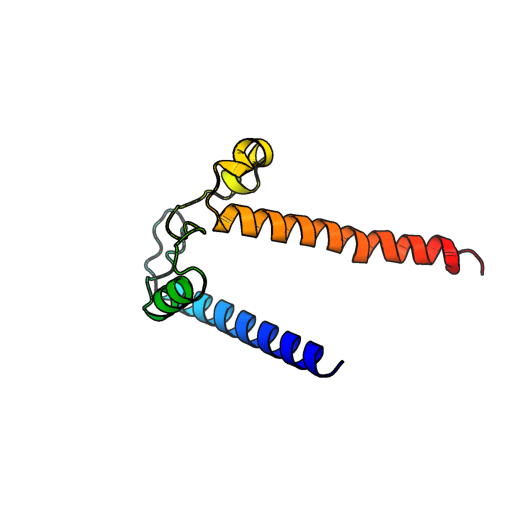 A O 1
ATOM 843 N N . LEU A 1 112 ? -21.864 11.751 21.755 1.00 91.88 112 LEU A N 1
ATOM 844 C CA . LEU A 1 112 ? -23.308 11.511 21.742 1.00 91.88 112 LEU A CA 1
ATOM 845 C C . LEU A 1 112 ? -23.726 10.440 22.756 1.00 91.88 112 LEU A C 1
ATOM 847 O O . LEU A 1 112 ? -24.742 10.590 23.428 1.00 91.88 112 LEU A O 1
ATOM 851 N N . ARG A 1 113 ? -22.943 9.362 22.881 1.00 88.38 113 ARG A N 1
ATOM 852 C CA . ARG A 1 113 ? -23.281 8.228 23.748 1.00 88.38 113 ARG A CA 1
ATOM 853 C C . ARG A 1 113 ? -22.989 8.483 25.226 1.00 88.38 113 ARG A C 1
ATOM 855 O O . ARG A 1 113 ? -23.738 8.000 26.069 1.00 88.38 113 ARG A O 1
ATOM 862 N N . TYR A 1 114 ? -21.906 9.191 25.542 1.00 88.56 114 TYR A N 1
ATOM 863 C CA . TYR A 1 114 ? -21.426 9.343 26.923 1.00 88.56 114 TYR A CA 1
ATOM 864 C C . TYR A 1 114 ? -21.286 10.798 27.384 1.00 88.56 114 TYR A C 1
ATOM 866 O O . TYR A 1 114 ? -21.198 11.042 28.584 1.00 88.56 114 TYR A O 1
ATOM 874 N N . GLY A 1 115 ? -21.249 11.761 26.461 1.00 77.44 115 GLY A N 1
ATOM 875 C CA . GLY A 1 115 ? -21.099 13.188 26.759 1.00 77.44 115 GLY A CA 1
ATOM 876 C C . GLY A 1 115 ? -22.422 13.931 26.957 1.00 77.44 115 GLY A C 1
ATOM 877 O O . GLY A 1 115 ? -22.472 14.823 27.792 1.00 77.44 115 GLY A O 1
ATOM 878 N N . LEU A 1 116 ? -23.491 13.552 26.245 1.00 71.50 116 LEU A N 1
ATOM 879 C CA . LEU A 1 116 ? -24.818 14.187 26.359 1.00 71.50 116 LEU A CA 1
ATOM 880 C C . LEU A 1 116 ? -25.667 13.691 27.544 1.00 71.50 116 LEU A C 1
ATOM 882 O O . LEU A 1 116 ? -26.700 14.281 27.839 1.00 71.50 116 LEU A O 1
ATOM 886 N N . ALA A 1 117 ? -25.269 12.602 28.208 1.00 62.25 117 ALA A N 1
ATOM 887 C CA . ALA A 1 117 ? -25.995 12.011 29.340 1.00 62.25 117 ALA A CA 1
ATOM 888 C C . ALA A 1 117 ? -25.522 12.533 30.720 1.00 62.25 117 ALA A C 1
ATOM 890 O O . ALA A 1 117 ? -25.691 11.851 31.732 1.00 62.25 117 ALA A O 1
ATOM 891 N N . ARG A 1 118 ? -24.909 13.720 30.759 1.00 55.53 118 ARG A N 1
ATOM 892 C CA . ARG A 1 118 ? -24.558 14.488 31.964 1.00 55.53 118 ARG A CA 1
ATOM 893 C C . ARG A 1 118 ? -25.149 15.883 31.861 1.00 55.53 118 ARG A C 1
ATOM 895 O O . ARG A 1 118 ? -25.468 16.427 32.937 1.00 55.53 118 ARG A O 1
#

Secondary structure (DSSP, 8-state):
-HHHHHHHHHHHHHHHHHHHHHHHHHHSS---TT--------HHHHHHHHHH-TT-TT-TTS---HHHHHSTTTTTTGGGS-HHHHHHHHHHHHHHHHHHIIIIIHHHHHIIIIITT-

pLDDT: mean 75.84, std 17.06, range [42.56, 96.0]

Radius of gyration: 19.73 Å; chains: 1; bounding box: 49×33×49 Å

Foldseek 3Di:
DVVVVVVVVVVVVVVVVVVVVLVVQQVPDDQDPVRDRDNPPDPVVVVVCCVVCVPCQQVVVDDDDPCCLDNPCVVVCLVVDGNVSNVVSVVVVVVVVVCCCVPPVVVVVCCVVPVVVD

Sequence (118 aa):
MRKFRNAALAIATATTVAISGMSVASAEMPMNPDGDTILSDTPILDNLRRNLDPENKLEWEKPETGRAVFGSDSWKNFDDLSGWAQGAKILLTVTAIASVFGLLVAPAYNFLRYGLAR